Protein AF-A0A7S0AH60-F1 (afdb_monomer_lite)

Structure (mmCIF, N/CA/C/O backbone):
data_AF-A0A7S0AH60-F1
#
_entry.id   AF-A0A7S0AH60-F1
#
loop_
_atom_site.group_PDB
_atom_site.id
_atom_site.type_symbol
_atom_site.label_atom_id
_atom_site.label_alt_id
_atom_site.label_comp_id
_atom_site.label_asym_id
_atom_site.label_entity_id
_atom_site.label_seq_id
_atom_site.pdbx_PDB_ins_code
_atom_site.Cartn_x
_atom_site.Cartn_y
_atom_site.Cartn_z
_atom_site.occupancy
_atom_site.B_iso_or_equiv
_atom_site.auth_seq_id
_atom_site.auth_comp_id
_atom_site.auth_asym_id
_atom_site.auth_atom_id
_atom_site.pdbx_PDB_model_num
ATOM 1 N N . THR A 1 1 ? 12.150 -12.052 0.054 1.00 69.56 1 THR A N 1
ATOM 2 C CA . THR A 1 1 ? 11.889 -10.868 0.913 1.00 69.56 1 THR A CA 1
ATOM 3 C C . THR A 1 1 ? 10.755 -10.041 0.311 1.00 69.56 1 THR A C 1
ATOM 5 O O . THR A 1 1 ? 10.394 -10.320 -0.827 1.00 69.56 1 THR A O 1
ATOM 8 N N . TYR A 1 2 ? 10.169 -9.050 1.006 1.00 69.00 2 TYR A N 1
ATOM 9 C CA . TYR A 1 2 ? 9.139 -8.157 0.417 1.00 69.00 2 TYR A CA 1
ATOM 10 C C . TYR A 1 2 ? 9.597 -7.533 -0.913 1.00 69.00 2 TYR A C 1
ATOM 12 O O . TYR A 1 2 ? 8.828 -7.422 -1.866 1.00 69.00 2 TYR A O 1
ATOM 20 N N . VAL A 1 3 ? 10.887 -7.205 -1.005 1.00 76.50 3 VAL A N 1
ATOM 21 C CA . VAL A 1 3 ? 11.507 -6.712 -2.237 1.00 76.50 3 VAL A CA 1
ATOM 22 C C . VAL A 1 3 ? 11.383 -7.746 -3.360 1.00 76.50 3 VAL A C 1
ATOM 24 O O . VAL A 1 3 ? 10.836 -7.426 -4.410 1.00 76.50 3 VAL A O 1
ATOM 27 N N . ASP A 1 4 ? 11.803 -8.989 -3.116 1.00 74.81 4 ASP A N 1
ATOM 28 C CA . ASP A 1 4 ? 11.833 -10.047 -4.140 1.00 74.81 4 ASP A CA 1
ATOM 29 C C . ASP A 1 4 ? 10.440 -10.503 -4.591 1.00 74.81 4 ASP A C 1
ATOM 31 O O . ASP A 1 4 ? 10.254 -10.856 -5.751 1.00 74.81 4 ASP A O 1
ATOM 35 N N . TYR A 1 5 ? 9.462 -10.522 -3.681 1.00 71.12 5 TYR A N 1
ATOM 36 C CA . TYR A 1 5 ? 8.129 -11.068 -3.963 1.00 71.12 5 TYR A CA 1
ATOM 37 C C . TYR A 1 5 ? 7.131 -10.042 -4.494 1.00 71.12 5 TYR A C 1
ATOM 39 O O . TYR A 1 5 ? 6.122 -10.431 -5.082 1.00 71.12 5 TYR A O 1
ATOM 47 N N . VAL A 1 6 ? 7.387 -8.752 -4.273 1.00 73.00 6 VAL A N 1
ATOM 48 C CA . VAL A 1 6 ? 6.420 -7.684 -4.562 1.00 73.00 6 VAL A CA 1
ATOM 49 C C . VAL A 1 6 ? 7.048 -6.619 -5.426 1.00 73.00 6 VAL A C 1
ATOM 51 O O . VAL A 1 6 ? 6.560 -6.330 -6.514 1.00 73.00 6 VAL A O 1
ATOM 54 N N . ILE A 1 7 ? 8.154 -6.039 -4.964 1.00 80.38 7 ILE A N 1
ATOM 55 C CA . ILE A 1 7 ? 8.685 -4.837 -5.597 1.00 80.38 7 ILE A CA 1
ATOM 56 C C . ILE A 1 7 ? 9.375 -5.161 -6.918 1.00 80.38 7 ILE A C 1
ATOM 58 O O . ILE A 1 7 ? 9.118 -4.467 -7.900 1.00 80.38 7 ILE A O 1
ATOM 62 N N . SER A 1 8 ? 10.194 -6.212 -6.969 1.00 84.44 8 SER A N 1
ATOM 63 C CA . SER A 1 8 ? 10.883 -6.619 -8.199 1.00 84.44 8 SER A CA 1
ATOM 64 C C . SER A 1 8 ? 9.908 -7.076 -9.295 1.00 84.44 8 SER A C 1
ATOM 66 O O . SER A 1 8 ? 9.959 -6.493 -10.376 1.00 84.44 8 SER A O 1
ATOM 68 N N . PRO A 1 9 ? 8.935 -7.980 -9.041 1.00 84.25 9 PRO A N 1
ATOM 69 C CA . PRO A 1 9 ? 7.957 -8.365 -10.062 1.00 84.25 9 PRO A CA 1
ATOM 70 C C . PRO A 1 9 ? 7.093 -7.191 -10.534 1.00 84.25 9 PRO A C 1
ATOM 72 O O . PRO A 1 9 ? 6.813 -7.060 -11.724 1.00 84.25 9 PRO A O 1
ATOM 75 N N . SER A 1 10 ? 6.693 -6.305 -9.612 1.00 83.56 10 SER A N 1
ATOM 76 C CA . SER A 1 10 ? 5.936 -5.102 -9.964 1.00 83.56 10 SER A CA 1
ATOM 77 C C . SER A 1 10 ? 6.778 -4.181 -10.851 1.00 83.56 10 SER A C 1
ATOM 79 O O . SER A 1 10 ? 6.286 -3.701 -11.868 1.00 83.56 10 SER A O 1
ATOM 81 N N . TYR A 1 11 ? 8.057 -3.972 -10.527 1.00 87.56 11 TYR A N 1
ATOM 82 C CA . TYR A 1 11 ? 8.971 -3.180 -11.351 1.00 87.56 11 TYR A CA 1
ATOM 83 C C . TYR A 1 11 ? 9.123 -3.747 -12.764 1.00 87.56 11 TYR A C 1
ATOM 85 O O . TYR A 1 11 ? 8.966 -2.998 -13.728 1.00 87.56 11 TYR A O 1
ATOM 93 N N . ASP A 1 12 ? 9.372 -5.052 -12.889 1.00 88.62 12 ASP A N 1
ATOM 94 C CA . ASP A 1 12 ? 9.540 -5.713 -14.185 1.00 88.62 12 ASP A CA 1
ATOM 95 C C . ASP A 1 12 ? 8.271 -5.575 -15.037 1.00 88.62 12 ASP A C 1
ATOM 97 O O . ASP A 1 12 ? 8.344 -5.157 -16.190 1.00 88.62 12 ASP A O 1
ATOM 101 N N . MET A 1 13 ? 7.089 -5.762 -14.440 1.00 85.81 13 MET A N 1
ATOM 102 C CA . MET A 1 13 ? 5.815 -5.530 -15.125 1.00 85.81 13 MET A CA 1
ATOM 103 C C . MET A 1 13 ? 5.667 -4.076 -15.609 1.00 85.81 13 MET A C 1
ATOM 105 O O . MET A 1 13 ? 5.265 -3.839 -16.747 1.00 85.81 13 MET A O 1
ATOM 109 N N . HIS A 1 14 ? 6.008 -3.079 -14.781 1.00 85.94 14 HIS A N 1
ATOM 110 C CA . HIS A 1 14 ? 5.939 -1.666 -15.189 1.00 85.94 14 HIS A CA 1
ATOM 111 C C . HIS A 1 14 ? 6.945 -1.345 -16.303 1.00 85.94 14 HIS A C 1
ATOM 113 O O . HIS A 1 14 ? 6.676 -0.493 -17.158 1.00 85.94 14 HIS A O 1
ATOM 119 N N . LYS A 1 15 ? 8.102 -2.012 -16.296 1.00 88.00 15 LYS A N 1
ATOM 120 C CA . LYS A 1 15 ? 9.108 -1.896 -17.347 1.00 88.00 15 LYS A CA 1
ATOM 121 C C . LYS A 1 15 ? 8.590 -2.466 -18.664 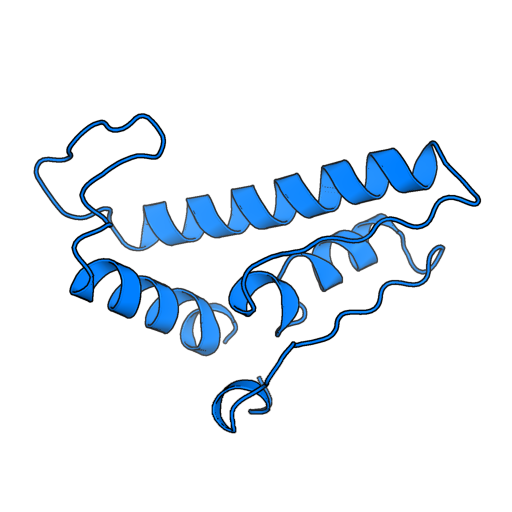1.00 88.00 15 LYS A C 1
ATOM 123 O O . LYS A 1 15 ? 8.636 -1.767 -19.672 1.00 88.00 15 LYS A O 1
ATOM 128 N N . ASP A 1 16 ? 8.023 -3.667 -18.634 1.00 88.69 16 ASP A N 1
ATOM 129 C CA . ASP A 1 16 ? 7.458 -4.343 -19.807 1.00 88.69 16 ASP A CA 1
ATOM 130 C C . ASP A 1 16 ? 6.275 -3.570 -20.407 1.00 88.69 16 ASP A C 1
ATOM 132 O O . ASP A 1 16 ? 6.108 -3.506 -21.624 1.00 88.69 16 ASP A O 1
ATOM 136 N N . MET A 1 17 ? 5.488 -2.903 -19.561 1.00 86.69 17 MET A N 1
ATOM 137 C CA . MET A 1 17 ? 4.411 -2.002 -19.983 1.00 86.69 17 MET A CA 1
ATOM 138 C C . MET A 1 17 ? 4.914 -0.669 -20.570 1.00 86.69 17 MET A C 1
ATOM 140 O O . MET A 1 17 ? 4.113 0.112 -21.085 1.00 86.69 17 MET A O 1
ATOM 144 N N . GLY A 1 18 ? 6.211 -0.360 -20.469 1.00 86.12 18 GLY A N 1
ATOM 145 C CA . GLY A 1 18 ? 6.804 0.883 -20.971 1.00 86.12 18 GLY A CA 1
ATOM 146 C C . GLY A 1 18 ? 6.426 2.139 -20.177 1.00 86.12 18 GLY A C 1
ATOM 147 O O . GLY A 1 18 ? 6.650 3.258 -20.643 1.00 86.12 18 GLY A O 1
ATOM 148 N N . ILE A 1 19 ? 5.866 1.985 -18.973 1.00 85.62 19 ILE A N 1
ATOM 149 C CA . ILE A 1 19 ? 5.343 3.105 -18.169 1.00 85.62 19 ILE A CA 1
ATOM 150 C C . ILE A 1 19 ? 6.385 3.722 -17.230 1.00 85.62 19 ILE A C 1
ATOM 152 O O . ILE A 1 19 ? 6.159 4.801 -16.690 1.00 85.62 19 ILE A O 1
ATOM 156 N N . LEU A 1 20 ? 7.566 3.112 -17.093 1.00 88.62 20 LEU A N 1
ATOM 157 C CA . LEU A 1 20 ? 8.663 3.650 -16.274 1.00 88.62 20 LEU A CA 1
ATOM 158 C C . LEU A 1 20 ? 9.359 4.877 -16.877 1.00 88.62 20 LEU A C 1
ATOM 160 O O . LEU A 1 20 ? 10.159 5.516 -16.193 1.00 88.62 20 LEU A O 1
ATOM 164 N N . ARG A 1 21 ? 9.065 5.224 -18.135 1.00 89.38 21 ARG A N 1
ATOM 165 C CA . ARG A 1 21 ? 9.608 6.422 -18.796 1.00 89.38 21 ARG A CA 1
ATOM 166 C C . ARG A 1 21 ? 8.777 7.672 -18.581 1.00 89.38 21 ARG A C 1
ATOM 168 O O . ARG A 1 21 ? 9.138 8.713 -19.113 1.00 89.38 21 ARG A O 1
ATOM 175 N N . THR A 1 22 ? 7.668 7.591 -17.858 1.00 83.88 22 THR A N 1
ATOM 176 C CA . THR A 1 22 ? 6.795 8.745 -17.645 1.00 83.88 22 THR A CA 1
ATOM 177 C C . THR A 1 22 ? 6.626 8.976 -16.154 1.00 83.88 22 THR A C 1
ATOM 179 O O . THR A 1 22 ? 6.268 8.066 -15.410 1.00 83.88 22 THR A O 1
ATOM 182 N N . THR A 1 23 ? 6.911 10.190 -15.692 1.00 80.50 23 THR A N 1
ATOM 183 C CA . THR A 1 23 ? 6.636 10.577 -14.305 1.00 80.50 23 THR A CA 1
ATOM 184 C C . THR A 1 23 ? 5.135 10.799 -14.099 1.00 80.50 23 THR A C 1
ATOM 186 O O . THR A 1 23 ? 4.377 10.973 -15.051 1.00 80.50 23 THR A O 1
ATOM 189 N N . ILE A 1 24 ? 4.698 10.899 -12.840 1.00 73.19 24 ILE A N 1
ATOM 190 C CA . ILE A 1 24 ? 3.314 11.277 -12.491 1.00 73.19 24 ILE A CA 1
ATOM 191 C C . ILE A 1 24 ? 2.897 12.614 -13.126 1.00 73.19 24 ILE A C 1
ATOM 193 O O . ILE A 1 24 ? 1.729 12.805 -13.445 1.00 73.19 24 ILE A O 1
ATOM 197 N N . THR A 1 25 ? 3.840 13.538 -13.334 1.00 80.06 25 THR A N 1
ATOM 198 C CA . THR A 1 25 ? 3.579 14.844 -13.959 1.00 80.06 25 THR A CA 1
ATOM 199 C C . THR A 1 25 ? 3.506 14.782 -15.488 1.00 80.06 25 THR A C 1
ATOM 201 O O . THR A 1 25 ? 3.335 15.817 -16.126 1.00 80.06 25 THR A O 1
ATOM 204 N N . GLY A 1 26 ? 3.647 13.596 -16.089 1.00 79.62 26 GLY A N 1
ATOM 205 C CA . GLY A 1 26 ? 3.664 13.408 -17.540 1.00 79.62 26 GLY A CA 1
ATOM 206 C C . GLY A 1 26 ? 5.016 13.710 -18.192 1.00 79.62 26 GLY A C 1
ATOM 207 O O . GLY A 1 26 ? 5.118 13.690 -19.417 1.00 79.62 26 GLY A O 1
ATOM 208 N N . GLN A 1 27 ? 6.065 13.984 -17.407 1.00 84.12 27 GLN A N 1
ATOM 209 C CA . GLN A 1 27 ? 7.405 14.201 -17.947 1.00 84.12 27 GLN A CA 1
ATOM 210 C C . GLN A 1 27 ? 7.958 12.882 -18.486 1.00 84.12 27 GLN A C 1
ATOM 212 O O . GLN A 1 27 ? 8.019 11.886 -17.763 1.00 84.12 27 GLN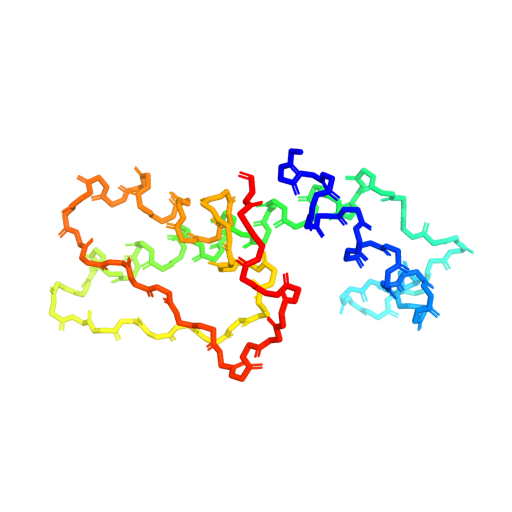 A O 1
ATOM 217 N N . ARG A 1 28 ? 8.414 12.898 -19.740 1.00 86.88 28 ARG A N 1
ATOM 218 C CA . ARG A 1 28 ? 9.105 11.764 -20.350 1.00 86.88 28 ARG A CA 1
ATOM 219 C C . ARG A 1 28 ? 10.584 11.775 -19.961 1.00 86.88 28 ARG A C 1
ATOM 221 O O . ARG A 1 28 ? 11.259 12.789 -20.120 1.00 86.88 28 ARG A O 1
ATOM 228 N N . LEU A 1 29 ? 11.065 10.654 -19.448 1.00 86.25 29 LEU A N 1
ATOM 229 C CA . LEU A 1 29 ? 12.460 10.396 -19.115 1.00 86.25 29 LEU A CA 1
ATOM 230 C C . LEU A 1 29 ? 13.193 9.836 -20.343 1.00 86.25 29 LEU A C 1
ATOM 232 O O . LEU A 1 29 ? 12.587 9.180 -21.196 1.00 86.25 29 LEU A O 1
ATOM 236 N N . GLU A 1 30 ? 14.497 10.097 -20.429 1.00 87.81 30 GLU A N 1
ATOM 237 C CA . GLU A 1 30 ? 15.354 9.566 -21.501 1.00 87.81 30 GLU A CA 1
ATOM 238 C C . GLU A 1 30 ? 15.523 8.043 -21.388 1.00 87.81 30 GLU A C 1
ATOM 240 O O . GLU A 1 30 ? 15.497 7.323 -22.389 1.00 87.81 30 GLU A O 1
ATOM 245 N N . GLU A 1 31 ? 15.602 7.553 -20.153 1.00 90.56 31 GLU A N 1
ATOM 246 C CA . GLU A 1 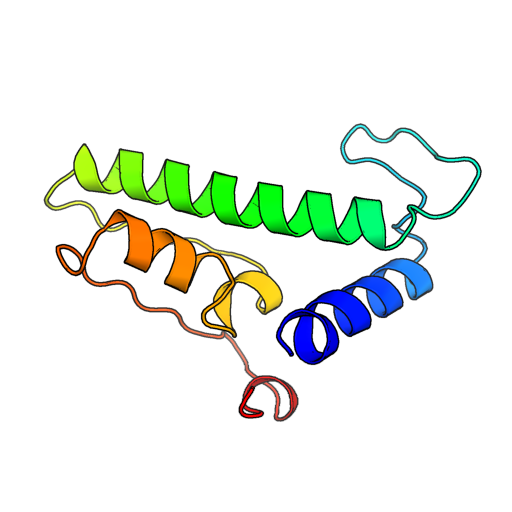31 ? 15.723 6.145 -19.786 1.00 90.56 31 GLU A CA 1
ATOM 247 C C . GLU A 1 31 ? 14.592 5.710 -18.845 1.00 90.56 31 GLU A C 1
ATOM 249 O O . GLU A 1 31 ? 13.865 6.535 -18.284 1.00 90.56 31 GLU A O 1
ATOM 254 N N . ASP A 1 32 ? 14.427 4.397 -18.682 1.00 90.25 32 ASP A N 1
ATOM 255 C CA . ASP A 1 32 ? 13.484 3.849 -17.707 1.00 90.25 32 ASP A CA 1
ATOM 256 C C . ASP A 1 32 ? 13.900 4.270 -16.291 1.00 90.25 32 ASP A C 1
ATOM 258 O O . ASP A 1 32 ? 15.087 4.287 -15.957 1.00 90.25 32 ASP A O 1
ATOM 262 N N . MET A 1 33 ? 12.925 4.575 -15.431 1.00 89.69 33 MET A N 1
ATOM 263 C CA . MET A 1 33 ? 13.188 4.825 -14.016 1.00 89.69 33 MET A CA 1
ATOM 264 C C . MET A 1 33 ? 14.002 3.671 -13.404 1.00 89.69 33 MET A C 1
ATOM 266 O O . MET A 1 33 ? 13.531 2.537 -13.430 1.00 89.69 33 MET A O 1
ATOM 270 N N . PRO A 1 34 ? 15.163 3.935 -12.776 1.00 91.75 34 PRO A N 1
ATOM 271 C CA . PRO A 1 34 ? 15.936 2.893 -12.111 1.00 91.75 34 PRO A CA 1
ATOM 272 C C . PRO A 1 34 ? 15.162 2.238 -10.963 1.00 91.75 34 PRO A C 1
ATOM 274 O O . PRO A 1 34 ? 14.458 2.925 -10.215 1.00 91.75 34 PRO A O 1
ATOM 277 N N . PHE A 1 35 ? 15.388 0.938 -10.742 1.00 89.50 35 PHE A N 1
ATOM 278 C CA . PHE A 1 35 ? 14.749 0.163 -9.669 1.00 89.50 35 PHE A CA 1
ATOM 279 C C . PHE A 1 35 ? 14.808 0.854 -8.303 1.00 89.50 35 PHE A C 1
ATOM 281 O O . PHE A 1 35 ? 13.798 0.943 -7.614 1.00 89.50 35 PHE A O 1
ATOM 288 N N . ALA A 1 36 ? 15.962 1.413 -7.926 1.00 90.12 36 ALA A N 1
ATOM 289 C CA . ALA A 1 36 ? 16.115 2.110 -6.650 1.00 90.12 36 ALA A CA 1
ATOM 290 C C . ALA A 1 36 ? 15.133 3.287 -6.496 1.00 90.12 36 ALA A C 1
ATOM 292 O O . ALA A 1 36 ? 14.553 3.467 -5.429 1.00 90.12 36 ALA A O 1
ATOM 293 N N . ARG A 1 37 ? 14.892 4.060 -7.566 1.00 89.25 37 ARG A N 1
ATOM 294 C CA . ARG A 1 37 ? 13.924 5.169 -7.546 1.00 89.25 37 ARG A CA 1
ATOM 295 C C . ARG A 1 37 ? 12.488 4.658 -7.490 1.00 89.25 37 ARG A C 1
ATOM 297 O O . ARG A 1 37 ? 11.690 5.212 -6.739 1.00 89.25 37 ARG A O 1
ATOM 304 N N . PHE A 1 38 ? 12.180 3.592 -8.228 1.00 89.00 38 PHE A N 1
ATOM 305 C CA . PHE A 1 38 ? 10.872 2.938 -8.168 1.00 89.00 38 PHE A CA 1
ATOM 306 C C . PHE A 1 38 ? 10.575 2.409 -6.761 1.00 89.00 38 PHE A C 1
ATOM 308 O O . PHE A 1 38 ? 9.516 2.688 -6.199 1.00 89.00 38 PHE A O 1
ATOM 315 N N . PHE A 1 39 ? 11.541 1.714 -6.159 1.00 89.69 39 PHE A N 1
ATOM 316 C CA . PHE A 1 39 ? 11.464 1.208 -4.795 1.00 89.69 39 PHE A CA 1
ATOM 317 C C . PHE A 1 39 ? 11.245 2.347 -3.793 1.00 89.69 39 PHE A C 1
ATOM 319 O O . PHE A 1 39 ? 10.271 2.315 -3.043 1.00 89.69 39 PHE A O 1
ATOM 326 N N . SER A 1 40 ? 12.081 3.393 -3.816 1.00 90.44 40 SER A N 1
ATOM 327 C CA . SER A 1 40 ? 11.907 4.565 -2.946 1.00 90.44 40 SER A CA 1
ATOM 328 C C . SER A 1 40 ? 10.530 5.210 -3.117 1.00 90.44 40 SER A C 1
ATOM 330 O O . SER A 1 40 ? 9.892 5.561 -2.124 1.00 90.44 40 SER A O 1
ATOM 332 N N . GLY A 1 41 ? 10.052 5.329 -4.360 1.00 89.56 41 GLY A N 1
ATOM 333 C CA . GLY A 1 41 ? 8.724 5.846 -4.673 1.00 89.56 41 GLY A CA 1
ATOM 334 C C . GLY A 1 41 ? 7.613 5.002 -4.053 1.00 89.56 41 GLY A C 1
ATOM 335 O O . GLY A 1 41 ? 6.721 5.555 -3.417 1.00 89.56 41 GLY A O 1
ATOM 336 N N . ARG A 1 42 ? 7.697 3.670 -4.159 1.00 88.06 42 ARG A N 1
ATOM 337 C CA . ARG A 1 42 ? 6.722 2.755 -3.548 1.00 88.06 42 ARG A CA 1
ATOM 338 C C . ARG A 1 42 ? 6.671 2.910 -2.032 1.00 88.06 42 ARG A C 1
ATOM 340 O O . ARG A 1 42 ? 5.589 3.077 -1.480 1.00 88.06 42 ARG A O 1
ATOM 347 N N . ILE A 1 43 ? 7.831 2.905 -1.372 1.00 90.56 43 ILE A N 1
ATOM 348 C CA . ILE A 1 43 ? 7.912 3.047 0.088 1.00 90.56 43 ILE A CA 1
ATOM 349 C C . ILE A 1 43 ? 7.319 4.386 0.535 1.00 90.56 43 ILE A C 1
ATOM 351 O O . ILE A 1 43 ? 6.555 4.425 1.500 1.00 90.56 43 ILE A O 1
ATOM 355 N N . LEU A 1 44 ? 7.634 5.471 -0.180 1.00 92.31 44 LEU A N 1
ATOM 356 C CA . LEU A 1 44 ? 7.072 6.791 0.097 1.00 92.31 44 LEU A CA 1
ATOM 357 C C . LEU A 1 44 ? 5.549 6.805 -0.079 1.00 92.31 44 LEU A C 1
ATOM 359 O O . LEU A 1 44 ? 4.848 7.390 0.745 1.00 92.31 44 LEU A O 1
ATOM 363 N N . TRP A 1 45 ? 5.036 6.157 -1.124 1.00 90.56 45 TRP A N 1
ATOM 364 C CA . TRP A 1 45 ? 3.600 6.072 -1.374 1.00 90.56 45 TRP A CA 1
ATOM 365 C C . TRP A 1 45 ? 2.875 5.326 -0.255 1.00 90.56 45 TRP A C 1
ATOM 367 O O . TRP A 1 45 ? 1.880 5.831 0.264 1.00 90.56 45 TRP A O 1
ATOM 377 N N . ASP A 1 46 ? 3.393 4.166 0.148 1.00 92.81 46 ASP A N 1
ATOM 378 C CA . ASP A 1 46 ? 2.795 3.337 1.196 1.00 92.81 46 ASP A CA 1
ATOM 379 C C . ASP A 1 46 ? 2.802 4.044 2.550 1.00 92.81 46 ASP A C 1
ATOM 381 O O . ASP A 1 46 ? 1.789 4.071 3.250 1.00 92.81 46 ASP A O 1
ATOM 385 N N . GLU A 1 47 ? 3.926 4.667 2.911 1.00 95.06 47 GLU A N 1
ATOM 386 C CA . GLU A 1 47 ? 4.052 5.440 4.148 1.00 95.06 47 GLU A CA 1
ATOM 387 C C . GLU A 1 47 ? 3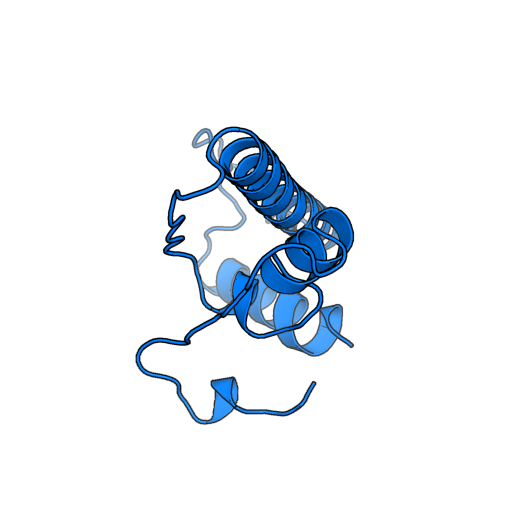.152 6.686 4.124 1.00 95.06 47 GLU A C 1
ATOM 389 O O . GLU A 1 47 ? 2.490 7.012 5.114 1.00 95.06 47 GLU A O 1
ATOM 394 N N . GLY A 1 48 ? 3.070 7.367 2.979 1.00 95.62 48 GLY A N 1
ATOM 395 C CA . GLY A 1 48 ? 2.187 8.510 2.771 1.00 95.62 48 GLY A CA 1
ATOM 396 C C . GLY A 1 48 ? 0.712 8.135 2.930 1.00 95.62 48 GLY A C 1
ATOM 397 O O . GLY A 1 48 ? -0.014 8.793 3.674 1.00 95.62 48 GLY A O 1
ATOM 398 N N . MET A 1 49 ? 0.273 7.046 2.297 1.00 95.38 49 MET A N 1
ATOM 399 C CA . MET A 1 49 ? -1.102 6.552 2.413 1.00 95.38 49 MET A CA 1
ATOM 400 C C . MET A 1 49 ? -1.424 6.116 3.846 1.00 95.38 49 MET A C 1
ATOM 402 O O . MET A 1 49 ? -2.428 6.559 4.406 1.00 95.38 49 MET A O 1
ATOM 406 N N . ALA A 1 50 ? -0.552 5.323 4.475 1.00 95.62 50 ALA A N 1
ATOM 407 C CA . ALA A 1 50 ? -0.741 4.858 5.848 1.00 95.62 50 ALA A CA 1
ATOM 408 C C . ALA A 1 50 ? -0.798 6.017 6.857 1.00 95.62 50 ALA A C 1
ATOM 410 O O . ALA A 1 50 ? -1.685 6.054 7.710 1.00 95.62 50 ALA A O 1
ATOM 411 N N . SER A 1 51 ? 0.104 6.997 6.739 1.00 97.25 51 SER A N 1
ATOM 412 C CA . SER A 1 51 ? 0.147 8.152 7.646 1.00 97.25 51 SER A CA 1
ATOM 413 C C . SER A 1 51 ? -1.086 9.045 7.524 1.00 97.25 51 SER A C 1
ATOM 415 O O . SER A 1 51 ? -1.621 9.494 8.540 1.00 97.25 51 SER A O 1
ATOM 417 N N . LYS A 1 52 ? -1.587 9.273 6.303 1.00 97.38 52 LYS A N 1
ATOM 418 C CA . LYS A 1 52 ? -2.830 10.026 6.084 1.00 97.38 52 LYS A CA 1
ATOM 419 C C . LYS A 1 52 ? -4.048 9.275 6.600 1.00 97.38 52 LYS A C 1
ATOM 421 O O . LYS A 1 52 ? -4.887 9.895 7.254 1.00 97.38 52 LYS A O 1
ATOM 426 N N . ALA A 1 53 ? -4.109 7.965 6.375 1.00 96.12 53 ALA A N 1
ATOM 427 C CA . ALA A 1 53 ? -5.171 7.134 6.919 1.00 96.12 53 ALA A CA 1
ATOM 428 C C . ALA A 1 53 ? -5.192 7.189 8.451 1.00 96.12 53 ALA A C 1
ATOM 430 O O . ALA A 1 53 ? -6.229 7.473 9.043 1.00 96.12 53 ALA A O 1
ATOM 431 N N . HIS A 1 54 ? -4.033 7.026 9.094 1.00 96.62 54 HIS A N 1
ATOM 432 C CA . HIS A 1 54 ? -3.905 7.097 10.549 1.00 96.62 54 HIS A CA 1
ATOM 433 C C . HIS A 1 54 ? -4.284 8.475 11.110 1.00 96.62 54 HIS A C 1
ATOM 435 O O . HIS A 1 54 ? -5.006 8.573 12.102 1.00 96.62 54 HIS A O 1
ATOM 441 N N . ALA A 1 55 ? -3.840 9.559 10.469 1.00 97.56 55 ALA A N 1
ATOM 442 C CA . ALA A 1 55 ? -4.221 10.907 10.881 1.00 97.56 55 ALA A CA 1
ATOM 443 C C . ALA A 1 55 ? -5.744 11.109 10.823 1.00 97.56 55 ALA A C 1
ATOM 445 O O . ALA A 1 55 ? -6.329 11.686 11.742 1.00 97.56 55 ALA A O 1
ATOM 446 N N . TRP A 1 56 ? -6.390 10.604 9.770 1.00 97.44 56 TRP A N 1
ATOM 447 C CA . TRP A 1 56 ? -7.834 10.711 9.614 1.00 97.44 56 TRP A CA 1
ATOM 448 C C . TRP A 1 56 ? -8.591 9.870 10.645 1.00 97.44 56 TRP A C 1
ATOM 450 O O . TRP A 1 56 ? -9.501 10.389 11.287 1.00 97.44 56 TRP A O 1
ATOM 460 N N . THR A 1 57 ? -8.212 8.609 10.866 1.00 95.81 57 THR A N 1
ATOM 461 C CA . THR A 1 57 ? -8.903 7.735 11.832 1.00 95.81 57 THR A CA 1
ATOM 462 C C . THR A 1 57 ? -8.713 8.208 13.270 1.00 95.81 57 THR A C 1
ATOM 464 O O . THR A 1 57 ? -9.637 8.120 14.078 1.00 95.81 57 THR A O 1
ATOM 467 N N . LYS A 1 58 ? -7.561 8.809 13.593 1.00 95.19 58 LYS A N 1
ATOM 468 C CA . LYS A 1 58 ? -7.348 9.486 14.878 1.00 95.19 58 LYS A CA 1
ATOM 469 C C . LYS A 1 58 ? -8.292 10.677 15.067 1.00 95.19 58 LYS A C 1
ATOM 471 O O . LYS A 1 58 ? -8.821 10.859 16.160 1.00 95.19 58 LYS A O 1
ATOM 476 N N . ALA A 1 59 ? -8.514 11.468 14.018 1.00 97.31 59 ALA A N 1
ATOM 477 C CA . ALA A 1 59 ? -9.430 12.608 14.050 1.00 97.31 59 ALA A CA 1
ATOM 478 C C . ALA A 1 59 ? -10.918 12.205 14.019 1.00 97.31 59 ALA A C 1
ATOM 480 O O . ALA A 1 59 ? -11.768 13.022 14.360 1.00 97.31 59 ALA A O 1
ATOM 481 N N . ASN A 1 60 ? -11.241 10.961 13.644 1.00 96.81 60 ASN A N 1
ATOM 482 C CA . ASN A 1 60 ? -12.613 10.475 13.471 1.00 96.81 60 ASN A CA 1
ATOM 483 C C . ASN A 1 60 ? -12.837 9.150 14.229 1.00 96.81 60 ASN A C 1
ATOM 485 O O . ASN A 1 60 ? -12.848 8.086 13.610 1.00 96.81 60 ASN A O 1
ATOM 489 N N . PRO A 1 61 ? -13.044 9.166 15.564 1.00 90.75 61 PRO A N 1
ATOM 490 C CA . PRO A 1 61 ? -13.010 7.948 16.373 1.00 90.75 61 PRO A CA 1
ATOM 491 C C . PRO A 1 61 ? -14.062 6.873 16.083 1.00 90.75 61 PRO A C 1
ATOM 493 O O . PRO A 1 61 ? -13.821 5.726 16.443 1.00 90.75 61 PRO A O 1
ATOM 496 N N . GLY A 1 62 ? -15.171 7.206 15.425 1.00 92.62 62 GLY A N 1
ATOM 497 C CA . GLY A 1 62 ? -16.164 6.236 14.938 1.00 92.62 62 GLY A CA 1
ATOM 498 C C . GLY A 1 62 ? -16.195 6.096 13.414 1.00 92.62 62 GLY A C 1
ATOM 499 O O . GLY A 1 62 ? -17.097 5.462 12.877 1.00 92.62 62 GLY A O 1
ATOM 500 N N . GLY A 1 63 ? -15.264 6.739 12.706 1.00 94.31 63 GLY A N 1
ATOM 501 C CA . GLY A 1 63 ? -15.223 6.735 11.251 1.00 94.31 63 GLY A CA 1
ATOM 502 C C . GLY A 1 63 ? -14.648 5.435 10.699 1.00 94.31 63 GLY A C 1
ATOM 503 O O . GLY A 1 63 ? -13.652 4.922 11.207 1.00 94.31 63 GLY A O 1
ATOM 504 N N . LEU A 1 64 ? -15.241 4.946 9.611 1.00 94.88 64 LEU A N 1
ATOM 505 C CA . LEU A 1 64 ? -14.690 3.855 8.816 1.00 94.88 64 LEU A CA 1
ATOM 506 C C . LEU A 1 64 ? -13.963 4.433 7.599 1.00 94.88 64 LEU A C 1
ATOM 508 O O . LEU A 1 64 ? -14.576 5.092 6.761 1.00 94.88 64 LEU A O 1
ATOM 512 N N . MET A 1 65 ? -12.662 4.164 7.495 1.00 94.69 65 MET A N 1
ATOM 513 C CA . MET A 1 65 ? -11.880 4.480 6.304 1.00 94.69 65 MET A CA 1
ATOM 514 C C . MET A 1 65 ? -11.779 3.250 5.404 1.00 94.69 65 MET A C 1
ATOM 516 O O . MET A 1 65 ? -11.320 2.199 5.842 1.00 94.69 65 MET A O 1
ATOM 520 N N . VAL A 1 66 ? -12.162 3.406 4.137 1.00 94.62 66 VAL A N 1
ATOM 521 C CA . VAL A 1 66 ? -12.031 2.366 3.110 1.00 94.62 66 VAL A CA 1
ATOM 522 C C . VAL A 1 66 ? -11.068 2.858 2.037 1.00 94.62 66 VAL A C 1
ATOM 524 O O . VAL A 1 66 ? -11.308 3.888 1.409 1.00 94.62 66 VAL A O 1
ATOM 527 N N . GLY A 1 67 ? -9.968 2.131 1.839 1.00 91.62 67 GLY A N 1
ATOM 528 C CA . GLY A 1 67 ? -8.992 2.402 0.786 1.00 91.62 67 GLY A CA 1
ATOM 529 C C . GLY A 1 67 ? -9.122 1.401 -0.357 1.00 91.62 67 GLY A C 1
ATOM 530 O O . GLY A 1 67 ? -9.040 0.198 -0.125 1.00 91.62 67 GLY A O 1
ATOM 531 N N . LEU A 1 68 ? -9.285 1.892 -1.588 1.00 92.44 68 LEU A N 1
ATOM 532 C CA . LEU A 1 68 ? -9.169 1.081 -2.801 1.00 92.44 68 LEU A CA 1
ATOM 533 C C . LEU A 1 68 ? -7.784 1.306 -3.404 1.00 92.44 68 LEU A C 1
ATOM 535 O O . LEU A 1 68 ? -7.473 2.404 -3.863 1.00 92.44 68 LEU A O 1
ATOM 539 N N . VAL A 1 69 ? -6.948 0.274 -3.376 1.00 89.88 69 VAL A N 1
ATOM 540 C CA . VAL A 1 69 ? -5.546 0.341 -3.801 1.00 89.88 69 VAL A CA 1
ATOM 541 C C . VAL A 1 69 ? -5.158 -0.920 -4.565 1.00 89.88 69 VAL A C 1
ATOM 543 O O . VAL A 1 69 ? -5.838 -1.943 -4.481 1.00 89.88 69 VAL A O 1
ATOM 546 N N . GLY A 1 70 ? -4.055 -0.854 -5.314 1.00 86.38 70 GLY A N 1
ATOM 547 C CA . GLY A 1 70 ? -3.497 -2.031 -5.981 1.00 86.38 70 GLY A CA 1
ATOM 548 C C . GLY A 1 70 ? -3.082 -3.112 -4.977 1.00 86.38 70 GLY A C 1
ATOM 549 O O . GLY A 1 70 ? -2.601 -2.797 -3.887 1.00 86.38 70 GLY A O 1
ATOM 550 N N . ALA A 1 71 ? -3.241 -4.384 -5.354 1.00 83.50 71 ALA A N 1
ATOM 551 C CA . ALA A 1 71 ? -3.013 -5.531 -4.468 1.00 83.50 71 ALA A CA 1
ATOM 552 C C . ALA A 1 71 ? -1.603 -5.556 -3.847 1.00 83.50 71 ALA A C 1
ATOM 554 O O . ALA A 1 71 ? -1.464 -5.861 -2.662 1.00 83.50 71 ALA A O 1
ATOM 555 N N . ASP A 1 72 ? -0.576 -5.144 -4.597 1.00 81.12 72 ASP A N 1
ATOM 556 C CA . ASP A 1 72 ? 0.819 -5.062 -4.130 1.00 81.12 72 ASP A CA 1
ATOM 557 C C . ASP A 1 72 ? 0.993 -4.217 -2.857 1.00 81.12 72 ASP A C 1
ATOM 559 O O . ASP A 1 72 ? 1.911 -4.452 -2.077 1.00 81.12 72 ASP A O 1
ATOM 563 N N . HIS A 1 73 ? 0.091 -3.265 -2.605 1.00 85.38 73 HIS A N 1
ATOM 564 C CA . HIS A 1 73 ? 0.144 -2.374 -1.446 1.00 85.38 73 HIS A CA 1
ATOM 565 C C . HIS A 1 73 ? -0.499 -2.954 -0.174 1.00 85.38 73 HIS A C 1
ATOM 567 O O . HIS A 1 73 ? -0.331 -2.391 0.911 1.00 85.38 73 HIS A O 1
ATOM 573 N N . VAL A 1 74 ? -1.267 -4.045 -0.291 1.00 81.38 74 VAL A N 1
ATOM 574 C CA . VAL A 1 74 ? -2.085 -4.615 0.805 1.00 81.38 74 VAL A CA 1
ATOM 575 C C . VAL A 1 74 ? -1.839 -6.095 1.070 1.00 81.38 74 VAL A C 1
ATOM 577 O O . VAL A 1 74 ? -2.193 -6.587 2.140 1.00 81.38 74 VAL A O 1
ATOM 580 N N . LYS A 1 75 ? -1.246 -6.804 0.107 1.00 70.88 75 LYS A N 1
ATOM 581 C CA . LYS A 1 75 ? -1.038 -8.256 0.138 1.00 70.88 75 LYS A CA 1
ATOM 582 C C . LYS A 1 75 ? -0.006 -8.701 1.179 1.00 70.88 75 LYS A C 1
ATOM 584 O O . LYS A 1 75 ? -0.070 -9.832 1.645 1.00 70.88 75 LYS A O 1
ATOM 589 N N . PHE A 1 76 ? 0.907 -7.815 1.580 1.00 68.25 76 PHE A N 1
ATOM 590 C CA . PHE A 1 76 ? 2.014 -8.137 2.482 1.00 68.25 76 PHE A CA 1
ATOM 591 C C . PHE A 1 76 ? 2.102 -7.166 3.659 1.00 68.25 76 PHE A C 1
ATOM 593 O O . PHE A 1 76 ? 1.725 -5.997 3.545 1.00 68.25 76 PHE A O 1
ATOM 600 N N . GLN A 1 77 ? 2.632 -7.647 4.789 1.00 69.56 77 GLN A N 1
ATOM 601 C CA . GLN A 1 77 ? 2.719 -6.863 6.026 1.00 69.56 77 GLN A CA 1
ATOM 602 C C . GLN A 1 77 ? 3.519 -5.561 5.856 1.00 69.56 77 GLN A C 1
ATOM 604 O O . GLN A 1 77 ? 3.204 -4.575 6.508 1.00 69.56 77 GLN A O 1
ATOM 609 N N . ASP A 1 78 ? 4.479 -5.494 4.935 1.00 77.94 78 ASP A N 1
ATOM 610 C CA . ASP A 1 78 ? 5.334 -4.308 4.757 1.00 77.94 78 ASP A CA 1
ATOM 611 C C . ASP A 1 78 ? 4.721 -3.179 3.896 1.00 77.94 78 ASP A C 1
ATOM 613 O O . ASP A 1 78 ? 5.328 -2.106 3.743 1.00 77.94 78 ASP A O 1
ATOM 617 N N . GLY A 1 79 ? 3.517 -3.400 3.354 1.00 87.12 79 GLY A N 1
ATOM 618 C CA . GLY A 1 79 ? 2.736 -2.408 2.610 1.00 87.12 79 GLY A CA 1
ATOM 619 C C . GLY A 1 79 ? 1.988 -1.416 3.513 1.00 87.12 79 GLY A C 1
ATOM 620 O O . GLY A 1 79 ? 2.360 -1.167 4.663 1.00 87.12 79 GLY A O 1
ATOM 621 N N . ILE A 1 80 ? 0.890 -0.847 3.009 1.00 93.31 80 ILE A N 1
ATOM 622 C CA . ILE A 1 80 ? 0.079 0.157 3.725 1.00 93.31 80 ILE A CA 1
ATOM 623 C C . ILE A 1 80 ? -0.440 -0.404 5.054 1.00 93.31 80 ILE A C 1
ATOM 625 O O . ILE A 1 80 ? -0.419 0.287 6.072 1.00 93.31 80 ILE A O 1
ATOM 629 N N . VAL A 1 81 ? -0.881 -1.665 5.050 1.00 91.56 81 VAL A N 1
ATOM 630 C CA . VAL A 1 81 ? -1.556 -2.307 6.186 1.00 91.56 81 VAL A CA 1
ATOM 631 C C . VAL A 1 81 ? -0.635 -2.374 7.401 1.00 91.56 81 VAL A C 1
ATOM 633 O O . VAL A 1 81 ? -0.994 -1.849 8.453 1.00 91.56 81 VAL A O 1
ATOM 636 N N . GLY A 1 82 ? 0.567 -2.949 7.297 1.00 91.50 82 GLY A N 1
ATOM 637 C CA . GLY A 1 82 ? 1.452 -3.016 8.465 1.00 91.50 82 GLY A CA 1
ATOM 638 C C . GLY A 1 82 ? 2.063 -1.669 8.836 1.00 91.50 82 GLY A C 1
ATOM 639 O O . GLY A 1 82 ? 2.275 -1.412 10.021 1.00 91.50 82 GLY A O 1
ATOM 640 N N . ARG A 1 83 ? 2.258 -0.748 7.879 1.00 93.75 83 ARG A N 1
ATOM 641 C CA . ARG A 1 83 ? 2.656 0.639 8.191 1.00 93.75 83 ARG A CA 1
ATOM 642 C C . ARG A 1 83 ? 1.603 1.353 9.026 1.00 93.75 83 ARG A C 1
ATOM 644 O O . ARG A 1 83 ? 1.949 1.976 10.028 1.00 93.75 83 ARG A O 1
ATOM 651 N N . TYR A 1 84 ? 0.331 1.216 8.660 1.00 95.19 84 TYR A N 1
ATOM 652 C CA . TYR A 1 84 ? -0.777 1.740 9.449 1.00 95.19 84 TYR A CA 1
ATOM 653 C C . TYR A 1 84 ? -0.841 1.059 10.820 1.00 95.19 84 TYR A C 1
ATOM 655 O O . TYR A 1 84 ? -0.903 1.747 11.836 1.00 95.19 84 TYR A O 1
ATOM 663 N N . ALA A 1 85 ? -0.751 -0.276 10.873 1.00 93.88 85 ALA A N 1
ATOM 664 C CA . ALA A 1 85 ? -0.788 -1.032 12.127 1.00 93.88 85 ALA A CA 1
ATOM 665 C C . ALA A 1 85 ? 0.314 -0.587 13.104 1.00 93.88 85 ALA A C 1
ATOM 667 O O . ALA A 1 85 ? 0.049 -0.397 14.291 1.00 93.88 85 ALA A O 1
ATOM 668 N N . ARG A 1 86 ? 1.531 -0.338 12.598 1.00 94.44 86 ARG A N 1
ATOM 669 C CA . ARG A 1 86 ? 2.655 0.203 13.378 1.00 94.44 86 ARG A CA 1
ATOM 670 C C . ARG A 1 86 ? 2.321 1.556 14.011 1.00 94.44 86 ARG A C 1
ATOM 672 O O . ARG A 1 86 ? 2.708 1.801 15.151 1.00 94.44 86 ARG A O 1
ATOM 679 N N . MET A 1 87 ? 1.631 2.436 13.284 1.00 95.38 87 MET A N 1
ATOM 680 C CA . MET A 1 87 ? 1.234 3.758 13.784 1.00 95.38 87 MET A CA 1
ATOM 681 C C . MET A 1 87 ? 0.080 3.668 14.784 1.00 95.38 87 MET A C 1
ATOM 683 O O . MET A 1 87 ? 0.133 4.319 15.824 1.00 95.38 87 MET A O 1
ATOM 687 N N . ALA A 1 88 ? -0.922 2.840 14.480 1.00 93.62 88 ALA A N 1
ATOM 688 C CA . ALA A 1 88 ? -2.129 2.675 15.281 1.00 93.62 88 ALA A CA 1
ATOM 689 C C . ALA A 1 88 ? -1.911 1.852 16.559 1.00 93.62 88 ALA A C 1
ATOM 691 O O . ALA A 1 88 ? -2.756 1.892 17.442 1.00 93.62 88 ALA A O 1
ATOM 692 N N . LYS A 1 89 ? -0.817 1.082 16.664 1.00 92.94 89 LYS A N 1
ATOM 693 C CA . LYS A 1 89 ? -0.437 0.309 17.865 1.00 92.94 89 LYS A CA 1
ATOM 694 C C . LYS A 1 89 ? -1.556 -0.584 18.427 1.00 92.94 89 LYS A C 1
ATOM 696 O O . LYS A 1 89 ? -1.655 -0.777 19.633 1.00 92.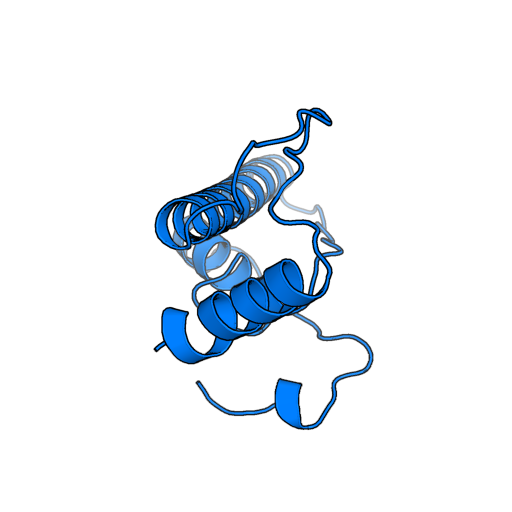94 89 LYS A O 1
ATOM 701 N N . GLY A 1 90 ? -2.396 -1.133 17.549 1.00 88.94 90 GLY A N 1
ATOM 702 C CA . GLY A 1 90 ? -3.523 -1.990 17.935 1.00 88.94 90 GLY A CA 1
ATOM 703 C C . GLY A 1 90 ? -4.748 -1.246 18.480 1.00 88.94 90 GLY A C 1
ATOM 704 O O . GLY A 1 90 ? -5.712 -1.889 18.869 1.00 88.94 90 GLY A O 1
ATOM 705 N N . GLU A 1 91 ? -4.761 0.089 18.470 1.00 90.56 91 GLU A N 1
ATOM 706 C CA . GLU A 1 91 ? -5.915 0.897 18.901 1.00 90.56 91 GLU A CA 1
ATOM 707 C C . GLU A 1 91 ? -7.087 0.857 17.901 1.00 90.56 91 GLU A C 1
ATOM 709 O O . GLU A 1 91 ? -8.165 1.385 18.175 1.00 90.56 91 GLU A O 1
ATOM 714 N N . ARG A 1 92 ? -6.872 0.294 16.705 1.00 88.50 92 ARG A N 1
ATOM 715 C CA . ARG A 1 92 ? -7.823 0.289 15.588 1.00 88.50 92 ARG A CA 1
ATOM 716 C C . ARG A 1 92 ? -7.782 -1.041 14.851 1.00 88.50 92 ARG A C 1
ATOM 718 O O . ARG A 1 92 ? -6.693 -1.537 14.555 1.00 88.50 92 ARG A O 1
ATOM 725 N N . ASP A 1 93 ? -8.955 -1.523 14.456 1.00 91.50 93 ASP A N 1
ATOM 726 C CA . ASP A 1 93 ? -9.065 -2.607 13.486 1.00 91.50 93 ASP A CA 1
ATOM 727 C C . ASP A 1 93 ? -8.480 -2.170 12.139 1.00 91.50 93 ASP A C 1
ATOM 729 O O . ASP A 1 93 ? -8.654 -1.032 11.691 1.00 91.50 93 ASP A O 1
ATOM 733 N N . ASN A 1 94 ? -7.756 -3.083 11.499 1.00 92.06 94 ASN A N 1
ATOM 734 C CA . ASN A 1 94 ? -7.066 -2.840 10.241 1.00 92.06 94 ASN A CA 1
ATOM 735 C C . ASN A 1 94 ? -7.090 -4.122 9.411 1.00 92.06 94 ASN A C 1
ATOM 737 O O . ASN A 1 94 ? -6.328 -5.054 9.667 1.00 92.06 94 ASN A O 1
ATOM 741 N N . ILE A 1 95 ? -8.012 -4.172 8.455 1.00 90.12 95 ILE A N 1
ATOM 742 C CA . ILE A 1 95 ? -8.320 -5.366 7.672 1.00 90.12 95 ILE A CA 1
ATOM 743 C C . ILE A 1 95 ? -8.035 -5.062 6.204 1.00 90.12 95 ILE A C 1
ATOM 745 O O . ILE A 1 95 ? -8.475 -4.036 5.684 1.00 90.12 95 ILE A O 1
ATOM 749 N N . SER A 1 96 ? -7.335 -5.971 5.526 1.00 89.69 96 SER A N 1
ATOM 750 C CA . SER A 1 96 ? -7.197 -5.960 4.072 1.00 89.69 96 SER A CA 1
ATOM 751 C C . SER A 1 96 ? -7.985 -7.097 3.437 1.00 89.69 96 SER A C 1
ATOM 753 O O . SER A 1 96 ? -8.081 -8.200 3.973 1.00 89.69 96 SER A O 1
ATOM 755 N N . VAL A 1 97 ? -8.555 -6.811 2.269 1.00 88.50 97 VAL A N 1
ATOM 756 C CA . VAL A 1 97 ? -9.276 -7.779 1.443 1.00 88.50 97 VAL A CA 1
ATOM 757 C C . VAL A 1 97 ? -8.741 -7.659 0.023 1.00 88.50 97 VAL A C 1
ATOM 759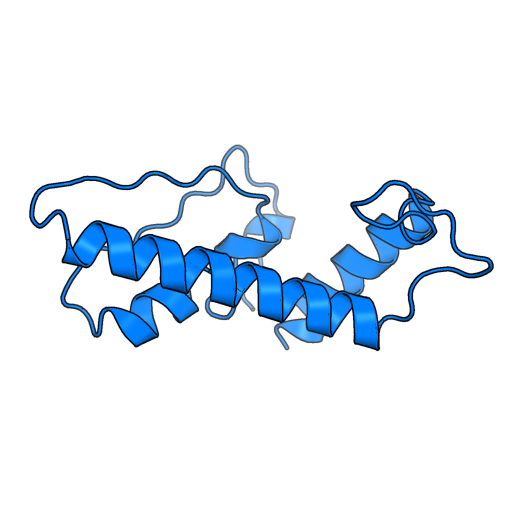 O O . VAL A 1 97 ? -8.666 -6.557 -0.519 1.00 88.50 97 VAL A O 1
ATOM 762 N N . ILE A 1 98 ? -8.366 -8.787 -0.580 1.00 88.12 98 ILE A N 1
ATOM 763 C CA . ILE A 1 98 ? -7.991 -8.847 -1.996 1.00 88.12 98 ILE A CA 1
ATOM 764 C C . ILE A 1 98 ? -9.241 -9.200 -2.795 1.00 88.12 98 ILE A C 1
ATOM 766 O O . ILE A 1 98 ? -9.885 -10.218 -2.541 1.00 88.12 98 ILE A O 1
ATOM 770 N N . LEU A 1 99 ? -9.584 -8.352 -3.760 1.00 88.88 99 LEU A N 1
ATOM 771 C CA . LEU A 1 99 ? -10.703 -8.588 -4.663 1.00 88.88 99 LEU A CA 1
ATOM 772 C C . LEU A 1 99 ? -10.237 -9.468 -5.824 1.00 88.88 99 LEU A C 1
ATOM 774 O O . LEU A 1 99 ? -9.242 -9.148 -6.468 1.00 88.88 99 LEU A O 1
ATOM 778 N N . ASN A 1 100 ? -10.975 -10.547 -6.095 1.00 88.88 100 ASN A N 1
ATOM 779 C CA . ASN A 1 100 ? -10.693 -11.502 -7.173 1.00 88.88 100 ASN A CA 1
ATOM 780 C C . ASN A 1 100 ? -9.241 -12.035 -7.164 1.00 88.88 100 ASN A C 1
ATOM 782 O O . ASN A 1 100 ? -8.532 -11.882 -8.160 1.00 88.88 100 ASN A O 1
ATOM 786 N N . PRO A 1 101 ? -8.774 -12.642 -6.054 1.00 86.94 101 PRO A N 1
ATOM 787 C CA . PRO A 1 101 ? -7.395 -13.107 -5.951 1.00 86.94 101 PRO A CA 1
ATOM 788 C C . PRO A 1 101 ? -7.104 -14.237 -6.944 1.00 86.94 101 PRO A C 1
ATOM 790 O O . PRO A 1 101 ? -7.937 -15.115 -7.180 1.00 86.94 101 PRO A O 1
ATOM 793 N N . THR A 1 102 ? -5.882 -14.259 -7.472 1.00 83.00 102 THR A N 1
ATOM 794 C CA . THR A 1 102 ? -5.329 -15.415 -8.189 1.00 83.00 102 THR A CA 1
ATOM 795 C C . THR A 1 102 ? -4.485 -16.285 -7.252 1.00 83.00 102 THR A C 1
ATOM 797 O O . THR A 1 102 ? -4.164 -15.893 -6.132 1.00 83.00 102 THR A O 1
ATOM 800 N N . LEU A 1 103 ? -4.043 -17.463 -7.710 1.00 79.62 103 LEU A N 1
ATOM 801 C CA . LEU A 1 103 ? -3.125 -18.319 -6.936 1.00 79.62 103 LEU A CA 1
ATOM 802 C C . LEU A 1 103 ? -1.782 -17.644 -6.615 1.00 79.62 103 LEU A C 1
ATOM 804 O O . LEU A 1 103 ? -1.113 -18.010 -5.651 1.00 79.62 103 LEU A O 1
ATOM 808 N N . ILE A 1 104 ? -1.361 -16.667 -7.422 1.00 75.19 104 ILE A N 1
ATOM 809 C CA . ILE A 1 104 ? -0.153 -15.875 -7.153 1.00 75.19 104 ILE A CA 1
ATOM 810 C C . ILE A 1 104 ? -0.395 -14.928 -5.967 1.00 75.19 104 ILE A C 1
ATOM 812 O O . ILE A 1 104 ? 0.550 -14.546 -5.274 1.00 75.19 104 ILE A O 1
ATOM 816 N N . ASP A 1 105 ? -1.657 -14.595 -5.686 1.00 73.31 105 ASP A N 1
ATOM 817 C CA . ASP A 1 105 ? -2.071 -13.679 -4.624 1.00 73.31 105 ASP A CA 1
ATOM 818 C C . ASP A 1 105 ? -2.116 -14.277 -3.230 1.00 73.31 105 ASP A C 1
ATOM 820 O O . ASP A 1 105 ? -2.046 -13.546 -2.248 1.00 73.31 105 ASP A O 1
ATOM 824 N N . THR A 1 106 ? -2.114 -15.602 -3.145 1.00 69.69 106 THR A N 1
ATOM 825 C CA . THR A 1 106 ? -2.202 -16.346 -1.888 1.00 69.69 106 THR A CA 1
ATOM 826 C C . THR A 1 106 ? -0.882 -16.998 -1.478 1.00 69.69 106 THR A C 1
ATOM 828 O O . THR A 1 106 ? -0.863 -17.798 -0.543 1.00 69.69 106 THR A O 1
ATOM 831 N N . ARG A 1 107 ? 0.225 -16.728 -2.187 1.00 66.06 107 ARG A N 1
ATOM 832 C CA . ARG A 1 107 ? 1.535 -17.300 -1.844 1.00 66.06 107 ARG A CA 1
ATOM 833 C C . ARG A 1 107 ? 2.041 -16.703 -0.521 1.00 66.06 107 ARG A C 1
ATOM 835 O O . ARG A 1 107 ? 2.074 -15.477 -0.416 1.00 66.06 107 ARG A O 1
ATOM 842 N N . PRO A 1 108 ? 2.453 -17.529 0.460 1.00 58.09 108 PRO A N 1
ATOM 843 C CA . PRO A 1 108 ? 3.087 -17.034 1.679 1.00 58.09 108 PRO A CA 1
ATOM 844 C C . PRO A 1 108 ? 4.370 -16.264 1.339 1.00 58.09 108 PRO A C 1
ATOM 846 O O . PRO A 1 108 ? 5.150 -16.726 0.503 1.00 58.09 108 PRO A O 1
ATOM 849 N N . SER A 1 109 ? 4.568 -15.101 1.964 1.00 54.44 109 SER A N 1
ATOM 850 C CA . SER A 1 109 ? 5.819 -14.321 1.920 1.00 54.44 109 SER A CA 1
ATOM 851 C C . SER A 1 109 ? 6.927 -14.909 2.769 1.00 54.44 109 SER A C 1
ATOM 853 O O . SER A 1 109 ? 6.589 -15.328 3.900 1.00 54.44 109 SER A O 1
#

pLDDT: mean 86.77, std 8.67, range [54.44, 97.56]

Sequence (109 aa):
TYVDYVISPSYDMHKDMGILRTTITGQRLEEDMPFARFFSGRILWDEGMASKAHAWTKANPGGLMVGLVGADHVKFQDGIVGRYARMAKGERDNISVILNPTLIDTRPS

Secondary structure (DSSP, 8-state):
-HIIIIIHHHHHHHHHTTGGGB-TT-PBPSSPPPHHHHHHHHHHHHHHHHHHHHHHHHH-TTPPP-----GGGTSSTTTHHHHHHHHHTTSS------SS--TTTT---

InterPro domains:
  IPR007314 Haem-binding uptake, Tiki superfamily, ChaN [PF04187] (26-82)

Radius of gyration: 15.53 Å; chains: 1; bounding box: 32×33×40 Å

Organism: NCBI:txid265543

Foldseek 3Di:
DLCVLQLVVVLVVCVVVVNQQQDPVRHGHPDGPDSVRSVVVQLCVQLVLLVVVLVVCVVPVPDDDDDDDDLSQQLDCSHNQVSNCVVCVPVDDGDDDDDPDDPSSPDDD